Protein AF-A0A7S0VMQ3-F1 (afdb_monomer_lite)

pLDDT: mean 78.62, std 18.73, range [35.59, 96.81]

InterPro domains:
  IPR059169 Gamma-tubulin complex component 5, N-terminal extension [cd22572] (11-111)

Sequence (161 aa):
SAFLIKEREKQSELIKKLIQYELPLDPQDVDNRHLAEEFVVHNLRNHPFRDPNPRDVCDLYEDLACRLDARGQMTKASYLRRYVSMVPSLLPPSDYVEYDSRVLMLLLELSGRPMDTPDPQPLPVRNEDTPNASMKMHCDDDDLSTSSSSAADTTMAAAPG

Structure (mmCIF, N/CA/C/O backbone):
data_AF-A0A7S0VMQ3-F1
#
_entry.id   AF-A0A7S0VMQ3-F1
#
loop_
_atom_site.group_PDB
_atom_site.id
_atom_site.type_symbol
_atom_site.label_atom_id
_atom_site.label_alt_id
_atom_site.label_comp_id
_atom_site.label_asym_id
_atom_site.label_entity_id
_atom_site.label_seq_id
_atom_site.pdbx_PDB_ins_code
_atom_site.Cartn_x
_atom_site.Cartn_y
_atom_site.Cartn_z
_atom_site.occupancy
_atom_site.B_iso_or_equiv
_atom_site.auth_seq_id
_atom_site.auth_comp_id
_atom_site.auth_asym_id
_atom_site.auth_atom_id
_atom_site.pdbx_PDB_model_num
ATOM 1 N N . SER A 1 1 ? 2.741 1.353 -29.534 1.00 74.62 1 SER A N 1
ATOM 2 C CA . SER A 1 1 ? 2.445 2.802 -29.564 1.00 74.62 1 SER A CA 1
ATOM 3 C C . SER A 1 1 ? 3.521 3.540 -28.775 1.00 74.62 1 SER A C 1
ATOM 5 O O . SER A 1 1 ? 4.130 2.931 -27.903 1.00 74.62 1 SER A O 1
ATOM 7 N N . ALA A 1 2 ? 3.776 4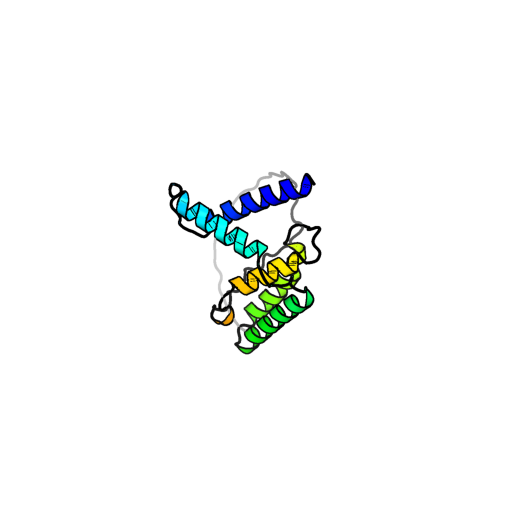.823 -29.056 1.00 84.19 2 ALA A N 1
ATOM 8 C CA . ALA A 1 2 ? 4.757 5.620 -28.301 1.00 84.19 2 ALA A CA 1
ATOM 9 C C . ALA A 1 2 ? 4.407 5.752 -26.802 1.00 84.19 2 ALA A C 1
ATOM 11 O O . ALA A 1 2 ? 5.298 5.862 -25.968 1.00 84.19 2 ALA A O 1
ATOM 12 N N . PHE A 1 3 ? 3.115 5.678 -26.461 1.00 81.19 3 PHE A N 1
ATOM 13 C CA . PHE A 1 3 ? 2.623 5.680 -25.082 1.00 81.19 3 PHE A CA 1
ATOM 14 C C . PHE A 1 3 ? 3.137 4.479 -24.272 1.00 81.19 3 PHE A C 1
ATOM 16 O O . PHE A 1 3 ? 3.743 4.671 -23.225 1.00 81.19 3 PHE A O 1
ATOM 23 N N . LEU A 1 4 ? 3.002 3.259 -24.807 1.00 83.75 4 LEU A N 1
ATOM 24 C CA . LEU A 1 4 ? 3.457 2.030 -24.136 1.00 83.75 4 LEU A CA 1
ATOM 25 C C . LEU A 1 4 ? 4.978 1.996 -23.910 1.00 83.75 4 LEU A C 1
ATOM 27 O O . LEU A 1 4 ? 5.454 1.361 -22.974 1.00 83.75 4 LEU A O 1
ATOM 31 N N . ILE A 1 5 ? 5.750 2.661 -24.777 1.00 85.88 5 ILE A N 1
ATOM 32 C CA . ILE A 1 5 ? 7.206 2.775 -24.620 1.00 85.88 5 ILE A CA 1
ATOM 33 C C . ILE A 1 5 ? 7.525 3.689 -23.432 1.00 85.88 5 ILE A C 1
ATOM 35 O O . ILE A 1 5 ? 8.237 3.267 -22.526 1.00 85.88 5 ILE A O 1
ATOM 39 N N . LYS A 1 6 ? 6.924 4.885 -23.383 1.00 88.44 6 LYS A N 1
ATOM 40 C CA . LYS A 1 6 ? 7.106 5.833 -22.272 1.00 88.44 6 LYS A CA 1
ATOM 41 C C . LYS A 1 6 ? 6.633 5.278 -20.930 1.00 88.44 6 LYS A C 1
ATOM 43 O O . LYS A 1 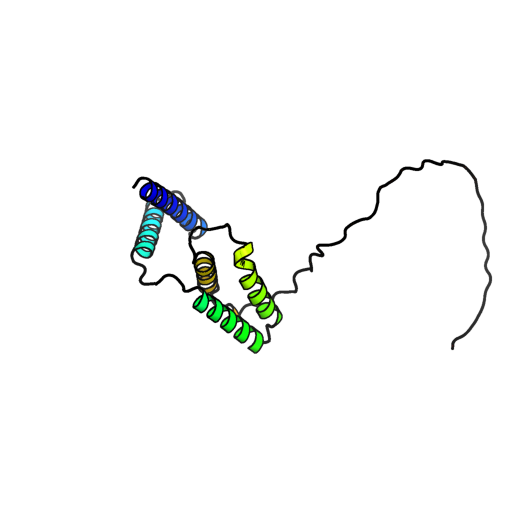6 ? 7.262 5.513 -19.904 1.00 88.44 6 LYS A O 1
ATOM 48 N N . GLU A 1 7 ? 5.524 4.547 -20.928 1.00 86.12 7 GLU A N 1
ATOM 49 C CA . GLU A 1 7 ? 5.010 3.885 -19.730 1.00 86.12 7 GLU A CA 1
ATOM 50 C C . GLU A 1 7 ? 6.002 2.844 -19.200 1.00 86.12 7 GLU A C 1
ATOM 52 O O . GLU A 1 7 ? 6.318 2.840 -18.011 1.00 86.12 7 GLU A O 1
ATOM 57 N N . ARG A 1 8 ? 6.571 2.022 -20.091 1.00 86.00 8 ARG A N 1
ATOM 58 C CA . ARG A 1 8 ? 7.595 1.034 -19.731 1.00 86.00 8 ARG A CA 1
ATOM 59 C C . ARG A 1 8 ? 8.880 1.687 -19.217 1.00 86.00 8 ARG A C 1
ATOM 61 O O . ARG A 1 8 ? 9.462 1.190 -18.255 1.00 86.00 8 ARG A O 1
ATOM 68 N N . GLU A 1 9 ? 9.324 2.776 -19.838 1.00 89.38 9 GLU A N 1
ATOM 69 C CA . GLU A 1 9 ? 10.489 3.549 -19.382 1.00 89.38 9 GLU A CA 1
ATOM 70 C C . GLU A 1 9 ? 10.262 4.082 -17.965 1.00 89.38 9 GLU A C 1
ATOM 72 O O . GLU A 1 9 ? 11.064 3.821 -17.068 1.00 89.38 9 GLU A O 1
ATOM 77 N N . LYS A 1 10 ? 9.111 4.722 -17.727 1.00 90.44 10 LYS A N 1
ATOM 78 C CA . LYS A 1 10 ? 8.735 5.227 -16.402 1.00 90.44 10 LYS A CA 1
ATOM 79 C C . LYS A 1 10 ? 8.628 4.104 -15.367 1.00 90.44 10 LYS A C 1
ATOM 81 O O . LYS A 1 10 ? 9.092 4.264 -14.241 1.00 90.44 10 LYS A O 1
ATOM 86 N N . GLN A 1 11 ? 8.051 2.959 -15.734 1.00 89.19 11 GLN A N 1
ATOM 87 C CA . GLN A 1 11 ? 7.976 1.790 -14.857 1.00 89.19 11 GLN A CA 1
ATOM 88 C C . GLN A 1 11 ? 9.377 1.288 -14.476 1.00 89.19 11 GLN A C 1
ATOM 90 O O . GLN A 1 11 ? 9.629 1.016 -13.305 1.00 89.19 11 GLN A O 1
ATOM 95 N N . SER A 1 12 ? 10.304 1.215 -15.436 1.00 89.50 12 SER A N 1
ATOM 96 C CA . SER A 1 12 ? 11.692 0.818 -15.176 1.00 89.50 12 SER A CA 1
ATOM 97 C C . SER A 1 12 ? 12.396 1.784 -14.219 1.00 89.50 12 SER A C 1
ATOM 99 O O . SER A 1 12 ? 13.059 1.340 -13.283 1.00 89.50 12 SER A O 1
ATOM 101 N N . GLU A 1 13 ? 12.211 3.095 -14.387 1.00 92.44 13 GLU A N 1
ATOM 102 C CA . GLU A 1 13 ? 12.766 4.095 -13.468 1.00 92.44 13 GLU A CA 1
ATOM 103 C C . GLU A 1 13 ? 12.219 3.959 -12.041 1.00 92.44 13 GLU A C 1
ATOM 105 O O . GLU A 1 13 ? 12.970 4.092 -11.074 1.00 92.44 13 GLU A O 1
ATOM 110 N N . LEU A 1 14 ? 10.919 3.687 -11.895 1.00 92.56 14 LEU A N 1
ATOM 111 C CA . LEU A 1 14 ? 10.294 3.488 -10.587 1.00 92.56 14 LEU A CA 1
ATOM 112 C C . LEU A 1 14 ? 10.804 2.219 -9.898 1.00 92.56 14 LEU A C 1
ATOM 114 O O . LEU A 1 14 ? 11.092 2.263 -8.706 1.00 92.56 14 LEU A O 1
ATOM 118 N N . ILE A 1 15 ? 10.985 1.123 -10.641 1.00 92.38 15 ILE A N 1
ATOM 119 C CA . ILE A 1 15 ? 11.559 -0.125 -10.113 1.00 92.38 15 ILE A CA 1
ATOM 120 C C . ILE A 1 15 ? 12.981 0.111 -9.595 1.00 92.38 15 ILE A C 1
ATOM 122 O O . ILE A 1 15 ? 13.305 -0.307 -8.487 1.00 92.38 15 ILE A O 1
ATOM 126 N N . LYS A 1 16 ? 13.810 0.839 -10.350 1.00 90.50 16 LYS A N 1
ATOM 127 C CA . LYS A 1 16 ? 15.177 1.186 -9.931 1.00 90.50 16 LYS A CA 1
ATOM 128 C C . LYS A 1 16 ? 15.197 1.977 -8.629 1.00 90.50 16 LYS A C 1
ATOM 130 O O . LYS A 1 16 ? 15.970 1.662 -7.728 1.00 90.50 16 LYS A O 1
ATOM 135 N N . LYS A 1 17 ? 14.318 2.977 -8.514 1.00 91.31 17 LYS A N 1
ATOM 136 C CA . LYS A 1 17 ? 14.169 3.773 -7.287 1.00 91.31 17 LYS A CA 1
ATOM 137 C C . LYS A 1 17 ? 13.702 2.920 -6.110 1.00 91.31 17 LYS A C 1
ATOM 139 O O . LYS A 1 17 ? 14.232 3.079 -5.018 1.00 91.31 17 LYS A O 1
ATOM 144 N N . LEU A 1 18 ? 12.749 2.015 -6.337 1.00 91.62 18 LEU A N 1
ATOM 145 C CA . LEU A 1 18 ? 12.244 1.109 -5.308 1.00 91.62 18 LEU A CA 1
ATOM 146 C C . LEU A 1 18 ? 13.353 0.188 -4.785 1.00 91.62 18 LEU A C 1
ATOM 148 O O . LEU A 1 18 ? 13.560 0.112 -3.581 1.00 91.62 18 LEU A O 1
ATOM 152 N N . ILE A 1 19 ? 14.110 -0.449 -5.683 1.00 90.94 19 ILE A N 1
ATOM 153 C CA . ILE A 1 19 ? 15.239 -1.321 -5.325 1.00 90.94 19 ILE A CA 1
ATOM 154 C C . ILE A 1 19 ? 16.290 -0.547 -4.532 1.00 90.94 19 ILE A C 1
ATOM 156 O O . ILE A 1 19 ? 16.753 -1.033 -3.509 1.00 90.94 19 ILE A O 1
ATOM 160 N N . GLN A 1 20 ? 16.639 0.663 -4.974 1.00 89.00 20 GLN A N 1
ATOM 161 C CA . GLN A 1 20 ? 17.619 1.498 -4.284 1.00 89.00 20 GLN A CA 1
ATOM 162 C C . GLN A 1 20 ? 17.169 1.908 -2.874 1.00 89.00 20 GLN A C 1
ATOM 164 O O . GLN A 1 20 ? 18.011 2.094 -1.999 1.00 89.00 20 GLN A O 1
ATOM 169 N N . TYR A 1 21 ? 15.865 2.101 -2.667 1.00 88.94 21 TYR A N 1
ATOM 170 C CA . TYR A 1 21 ? 15.325 2.519 -1.378 1.00 88.94 21 TYR A CA 1
ATOM 171 C C . TYR A 1 21 ? 15.183 1.348 -0.397 1.00 88.94 21 TYR A C 1
ATOM 173 O O . TYR A 1 21 ? 15.544 1.482 0.769 1.00 88.94 21 TYR A O 1
ATOM 181 N N . GLU A 1 22 ? 14.686 0.203 -0.869 1.00 89.19 22 GLU A N 1
ATOM 182 C CA . GLU A 1 22 ? 14.349 -0.947 -0.020 1.00 89.19 22 GLU A CA 1
ATOM 183 C C . GLU A 1 22 ? 15.527 -1.897 0.221 1.00 89.19 22 GLU A C 1
ATOM 185 O O . GLU A 1 22 ? 15.626 -2.517 1.281 1.00 89.19 22 GLU A O 1
ATOM 190 N N . LEU A 1 23 ? 16.428 -2.045 -0.754 1.00 87.38 23 LEU A N 1
ATOM 191 C CA . LEU A 1 23 ? 17.546 -2.977 -0.663 1.00 87.38 23 LEU A CA 1
ATOM 192 C C . LEU A 1 23 ? 18.849 -2.201 -0.427 1.00 87.38 23 LEU A C 1
ATOM 194 O O . LEU A 1 23 ? 19.222 -1.373 -1.259 1.00 87.38 23 LEU A O 1
ATOM 198 N N . PRO A 1 24 ? 19.600 -2.489 0.654 1.00 83.81 24 PRO A N 1
ATOM 199 C CA . PRO A 1 24 ? 20.893 -1.864 0.923 1.00 83.81 24 PRO A CA 1
ATOM 200 C C . PRO A 1 24 ? 21.989 -2.469 0.027 1.00 83.81 24 PRO A C 1
ATOM 202 O O . PRO A 1 24 ? 22.953 -3.062 0.509 1.00 83.81 24 PRO A O 1
ATOM 205 N N . LEU A 1 25 ? 21.819 -2.372 -1.292 1.00 84.75 25 LEU A N 1
ATOM 206 C CA . LEU A 1 25 ? 22.796 -2.827 -2.278 1.00 84.75 25 LEU A CA 1
ATOM 207 C C . LEU A 1 25 ? 23.892 -1.776 -2.449 1.00 84.75 25 LEU A C 1
ATOM 209 O O . LEU A 1 25 ? 23.614 -0.575 -2.490 1.00 84.75 25 LEU A O 1
ATOM 213 N N . ASP A 1 26 ? 25.136 -2.230 -2.602 1.00 84.50 26 ASP A N 1
ATOM 214 C CA . ASP A 1 26 ? 26.237 -1.345 -2.969 1.00 84.50 26 ASP A CA 1
ATOM 215 C C . ASP A 1 26 ? 25.937 -0.711 -4.345 1.00 84.50 26 ASP A C 1
ATOM 217 O O . ASP A 1 26 ? 25.683 -1.430 -5.318 1.00 84.50 26 ASP A O 1
ATOM 221 N N . PRO A 1 27 ? 25.976 0.628 -4.480 1.00 79.62 27 PRO A N 1
ATOM 222 C CA . PRO A 1 27 ? 25.834 1.303 -5.765 1.00 79.62 27 PRO A CA 1
ATOM 223 C C . PRO A 1 27 ? 26.859 0.893 -6.833 1.00 79.62 27 PRO A C 1
ATOM 225 O O . PRO A 1 27 ? 26.683 1.264 -7.996 1.00 79.62 27 PRO A O 1
ATOM 228 N N . GLN A 1 28 ? 27.928 0.182 -6.475 1.00 83.06 28 GLN A N 1
ATOM 229 C CA . GLN A 1 28 ? 28.907 -0.378 -7.410 1.00 83.06 28 GLN A CA 1
ATOM 230 C C . GLN A 1 28 ? 28.603 -1.825 -7.810 1.00 83.06 28 GLN A C 1
ATOM 232 O O . GLN A 1 28 ? 29.107 -2.293 -8.829 1.00 83.06 28 GLN A O 1
ATOM 237 N N . ASP A 1 29 ? 27.727 -2.514 -7.081 1.00 89.06 29 ASP A N 1
ATOM 238 C CA . ASP A 1 29 ? 27.313 -3.879 -7.389 1.00 89.06 29 ASP A CA 1
ATOM 239 C C . ASP A 1 29 ? 26.219 -3.862 -8.467 1.00 89.06 29 ASP A C 1
ATOM 241 O O . ASP A 1 29 ? 25.012 -3.774 -8.217 1.00 89.06 29 ASP A O 1
ATOM 245 N N .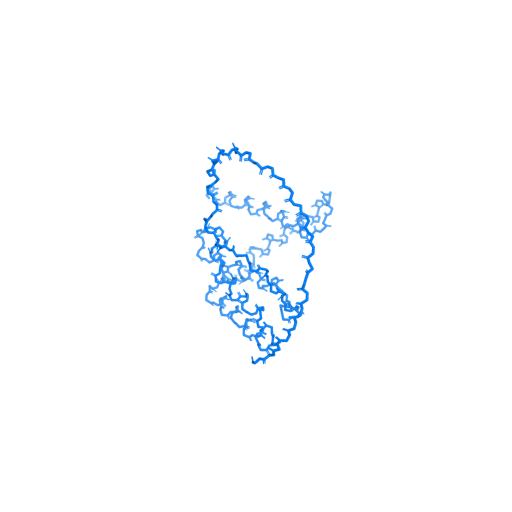 VAL A 1 30 ? 26.661 -3.796 -9.723 1.00 88.75 30 VAL A N 1
ATOM 246 C CA . VAL A 1 30 ? 25.781 -3.773 -10.900 1.00 88.75 30 VAL A CA 1
ATOM 247 C C . VAL A 1 30 ? 25.031 -5.098 -11.049 1.00 88.75 30 VAL A C 1
ATOM 249 O O . VAL A 1 30 ? 23.851 -5.077 -11.395 1.00 88.75 30 VAL A O 1
ATOM 252 N N . ASP A 1 31 ? 25.674 -6.220 -10.730 1.00 91.44 31 ASP A N 1
ATOM 253 C CA . ASP A 1 31 ? 25.129 -7.558 -10.961 1.00 91.44 31 ASP A CA 1
ATOM 254 C C . ASP A 1 31 ? 23.948 -7.852 -10.030 1.00 91.44 31 ASP A C 1
ATOM 256 O O . ASP A 1 31 ? 22.876 -8.248 -10.494 1.00 91.44 31 ASP A O 1
ATOM 260 N N . ASN A 1 32 ? 24.083 -7.573 -8.728 1.00 89.62 32 ASN A N 1
ATOM 261 C CA . ASN A 1 32 ? 22.991 -7.803 -7.778 1.00 89.62 32 ASN A CA 1
ATOM 262 C C . ASN A 1 32 ? 21.803 -6.860 -8.005 1.00 89.62 32 ASN A C 1
ATOM 264 O O . ASN A 1 32 ? 20.649 -7.263 -7.841 1.00 89.62 32 ASN A O 1
ATOM 268 N N . ARG A 1 33 ? 22.054 -5.616 -8.431 1.00 88.31 33 ARG A N 1
ATOM 269 C CA . ARG A 1 33 ? 20.973 -4.695 -8.818 1.00 88.31 33 ARG A CA 1
ATOM 270 C C . ARG A 1 33 ? 20.252 -5.169 -10.067 1.00 88.31 33 ARG A C 1
ATOM 272 O O . ARG A 1 33 ? 19.026 -5.142 -10.092 1.00 88.31 33 ARG A O 1
ATOM 279 N N . HIS A 1 34 ? 20.992 -5.634 -11.072 1.00 90.56 34 HIS A N 1
ATOM 280 C CA . HIS A 1 34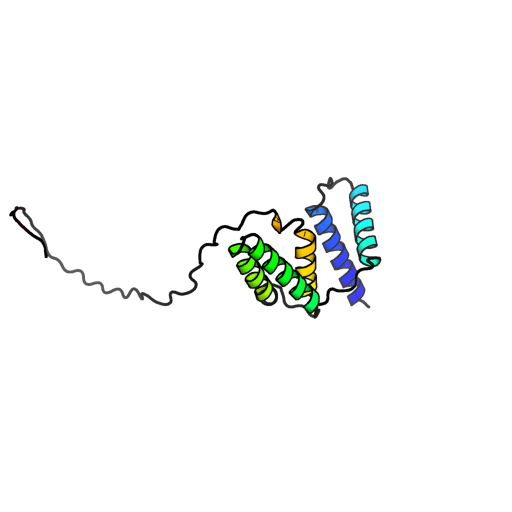 ? 20.392 -6.169 -12.285 1.00 90.56 34 HIS A CA 1
ATOM 281 C C . HIS A 1 34 ? 19.519 -7.390 -11.980 1.00 90.56 34 HIS A C 1
ATOM 283 O O . HIS A 1 34 ? 18.374 -7.444 -12.422 1.00 90.56 34 HIS A O 1
ATOM 289 N N . LEU A 1 35 ? 20.002 -8.305 -11.134 1.00 93.31 35 LEU A N 1
ATOM 290 C CA . LEU A 1 35 ? 19.230 -9.465 -10.691 1.00 93.31 35 LEU A CA 1
ATOM 291 C C . LEU A 1 35 ? 17.943 -9.061 -9.950 1.00 93.31 35 LEU A C 1
ATOM 293 O O . LEU A 1 35 ? 16.879 -9.632 -10.197 1.00 93.31 35 LEU A O 1
ATOM 297 N N . ALA A 1 36 ? 18.012 -8.059 -9.067 1.00 92.44 36 ALA A N 1
ATOM 298 C CA . ALA A 1 36 ? 16.838 -7.531 -8.375 1.00 92.44 36 ALA A CA 1
ATOM 299 C C . ALA A 1 36 ? 15.835 -6.888 -9.352 1.00 92.44 36 ALA A C 1
ATOM 301 O O . ALA A 1 36 ? 14.630 -7.117 -9.240 1.00 92.44 36 ALA A O 1
ATOM 302 N N . GLU A 1 37 ? 16.317 -6.126 -10.339 1.00 91.62 37 GLU A N 1
ATOM 303 C CA . GLU A 1 37 ? 15.479 -5.540 -11.392 1.00 91.62 37 GLU A CA 1
ATOM 304 C C . GLU A 1 37 ? 14.768 -6.626 -12.207 1.00 91.62 37 GLU A C 1
ATOM 306 O O . GLU A 1 37 ? 13.550 -6.558 -12.396 1.00 91.62 37 GLU A O 1
ATOM 311 N N . GLU A 1 38 ? 15.499 -7.651 -12.652 1.00 92.12 38 GLU A N 1
ATOM 312 C CA . GLU A 1 38 ? 14.933 -8.780 -13.390 1.00 92.12 38 GLU A CA 1
ATOM 313 C C . GLU A 1 38 ? 13.880 -9.521 -12.569 1.00 92.12 38 GLU A C 1
ATOM 315 O O . GLU A 1 38 ? 12.798 -9.818 -13.082 1.00 92.12 38 GLU A O 1
ATOM 320 N N . PHE A 1 39 ? 14.153 -9.760 -11.284 1.00 93.00 39 PHE A N 1
ATOM 321 C CA . PHE A 1 39 ? 13.205 -10.388 -10.373 1.00 93.00 39 PHE A CA 1
ATOM 322 C C . PHE A 1 39 ? 11.908 -9.578 -10.256 1.00 93.00 39 PHE A C 1
ATOM 324 O O . PHE A 1 39 ? 10.817 -10.138 -10.395 1.00 93.00 39 PHE A O 1
ATOM 331 N N . VAL A 1 40 ? 11.990 -8.260 -10.044 1.00 92.12 40 VAL A N 1
ATOM 332 C CA . VAL A 1 40 ? 10.799 -7.402 -9.926 1.00 92.12 40 VAL A CA 1
ATOM 333 C C . VAL A 1 40 ? 10.013 -7.381 -11.237 1.00 92.12 40 VAL A C 1
ATOM 335 O O . VAL A 1 40 ? 8.798 -7.578 -11.229 1.00 92.12 40 VAL A O 1
ATOM 338 N N . VAL A 1 41 ? 10.685 -7.208 -12.378 1.00 90.69 41 VAL A N 1
ATOM 339 C CA . VAL A 1 41 ? 10.029 -7.199 -13.696 1.00 90.69 41 VAL A CA 1
ATOM 340 C C . VAL A 1 41 ? 9.361 -8.540 -13.995 1.00 90.69 41 VAL A C 1
ATOM 342 O O . VAL A 1 41 ? 8.246 -8.564 -14.521 1.00 90.69 41 VAL A O 1
ATOM 345 N N . HIS A 1 42 ? 10.016 -9.652 -13.662 1.00 91.25 42 HIS A N 1
ATOM 346 C CA . HIS A 1 42 ? 9.455 -10.985 -13.835 1.00 91.25 42 HIS A CA 1
ATOM 347 C C . HIS A 1 42 ? 8.182 -11.165 -12.998 1.00 91.25 42 HIS A C 1
ATOM 349 O O . HIS A 1 42 ? 7.155 -11.582 -13.534 1.00 91.25 42 HIS A O 1
ATOM 355 N N . ASN A 1 43 ? 8.217 -10.788 -11.717 1.00 90.56 43 ASN A N 1
ATOM 356 C CA . ASN A 1 43 ? 7.056 -10.894 -10.832 1.00 90.56 43 ASN A CA 1
ATOM 357 C C . ASN A 1 43 ? 5.901 -9.989 -11.271 1.00 90.56 43 ASN A C 1
ATOM 359 O O . ASN A 1 43 ? 4.759 -10.434 -11.289 1.00 90.56 43 ASN A O 1
ATOM 363 N N . LEU A 1 44 ? 6.179 -8.754 -11.699 1.00 87.38 44 LEU A N 1
ATOM 364 C CA . LEU A 1 44 ? 5.143 -7.839 -12.189 1.00 87.38 44 LEU A CA 1
ATOM 365 C C . LEU A 1 44 ? 4.474 -8.324 -13.481 1.00 87.38 44 LEU A C 1
ATOM 367 O O . LEU A 1 44 ? 3.322 -7.990 -13.729 1.00 87.38 44 LEU A O 1
ATOM 371 N N . ARG A 1 45 ? 5.169 -9.093 -14.324 1.00 85.75 45 ARG A N 1
ATOM 372 C CA . ARG A 1 45 ? 4.586 -9.633 -15.566 1.00 85.75 45 ARG A CA 1
ATOM 373 C C . ARG A 1 45 ? 3.810 -10.923 -15.356 1.00 85.75 45 ARG A C 1
ATOM 375 O O . ARG A 1 45 ? 2.862 -11.180 -16.089 1.00 85.75 45 ARG A O 1
ATOM 382 N N . ASN A 1 46 ? 4.240 -11.726 -14.390 1.00 85.94 46 ASN A N 1
ATOM 383 C CA . ASN A 1 46 ? 3.730 -13.075 -14.177 1.00 85.94 46 ASN A CA 1
ATOM 384 C C . ASN A 1 46 ? 2.876 -13.189 -12.909 1.00 85.94 46 ASN A C 1
ATOM 386 O O . ASN A 1 46 ? 2.629 -14.306 -12.451 1.00 85.94 46 ASN A O 1
ATOM 390 N N . HIS A 1 47 ? 2.431 -12.071 -12.319 1.00 79.44 47 HIS A N 1
ATOM 391 C CA . HIS A 1 47 ? 1.618 -12.146 -11.111 1.00 79.44 47 HIS A CA 1
ATOM 392 C C . HIS A 1 47 ? 0.262 -12.808 -11.419 1.00 79.44 47 HIS A C 1
ATOM 394 O O . HIS A 1 47 ? -0.435 -12.396 -12.347 1.00 79.44 47 HIS A O 1
ATOM 400 N N . PRO A 1 48 ? -0.156 -13.823 -10.641 1.00 82.50 48 PRO A N 1
ATOM 401 C CA . PRO A 1 48 ? -1.439 -14.495 -10.851 1.00 82.50 48 PRO A CA 1
ATOM 402 C C . PRO A 1 48 ? -2.622 -13.696 -10.284 1.00 82.50 48 PRO A C 1
ATOM 404 O O . PRO A 1 48 ? -3.778 -14.078 -10.470 1.00 82.50 48 PRO A O 1
ATOM 407 N N . PHE A 1 49 ? -2.345 -12.619 -9.543 1.00 80.88 49 PHE A N 1
ATOM 408 C CA . PHE A 1 49 ? -3.359 -11.860 -8.820 1.00 80.88 49 PHE A CA 1
ATOM 409 C C . PHE A 1 49 ? -4.208 -11.018 -9.767 1.00 80.88 49 PHE A C 1
ATOM 411 O O . PHE A 1 49 ? -3.698 -10.413 -10.709 1.00 80.88 49 PHE A O 1
ATOM 418 N N . ARG A 1 50 ? -5.512 -10.981 -9.499 1.00 82.88 50 ARG A N 1
ATOM 419 C CA . ARG A 1 50 ? -6.435 -10.065 -10.168 1.00 82.88 50 ARG A CA 1
ATOM 420 C C . ARG A 1 50 ? -6.320 -8.683 -9.547 1.00 82.88 50 ARG A C 1
ATOM 422 O O . ARG A 1 50 ? -5.915 -8.552 -8.393 1.00 82.88 50 ARG A O 1
ATOM 429 N N . ASP A 1 51 ? -6.734 -7.680 -10.306 1.00 85.06 51 ASP A N 1
ATOM 430 C CA . ASP A 1 51 ? -6.883 -6.339 -9.763 1.00 85.06 51 ASP A CA 1
ATOM 431 C C . ASP A 1 51 ? -7.881 -6.350 -8.589 1.00 85.06 51 ASP A C 1
ATOM 433 O O . ASP A 1 51 ? -8.903 -7.048 -8.655 1.00 85.06 51 ASP A O 1
ATOM 437 N N . PRO A 1 52 ? -7.582 -5.625 -7.498 1.00 89.75 52 PRO A N 1
ATOM 438 C CA . PRO A 1 52 ? -8.406 -5.644 -6.304 1.00 89.75 52 PRO A CA 1
ATOM 439 C C . PRO A 1 52 ? -9.751 -4.973 -6.573 1.00 89.75 52 PRO A C 1
ATOM 441 O O . PRO A 1 52 ? -9.818 -3.850 -7.072 1.00 89.75 52 PRO A O 1
ATOM 444 N N . ASN A 1 53 ? -10.831 -5.659 -6.203 1.00 90.81 53 ASN A N 1
ATOM 445 C CA . ASN A 1 53 ? -12.169 -5.092 -6.241 1.00 90.81 53 ASN A CA 1
ATOM 446 C C . ASN A 1 53 ? -12.309 -4.050 -5.114 1.00 90.81 53 ASN A C 1
ATOM 448 O O . ASN A 1 53 ? -12.063 -4.393 -3.954 1.00 90.81 53 ASN A O 1
ATOM 452 N N . PRO A 1 54 ? -12.741 -2.811 -5.413 1.00 91.00 54 PRO A N 1
ATOM 453 C CA . PRO A 1 54 ? -12.910 -1.772 -4.401 1.00 91.00 54 PRO A CA 1
ATOM 454 C C . PRO A 1 54 ? -13.781 -2.184 -3.216 1.00 91.00 54 PRO A C 1
ATOM 456 O O . PRO A 1 54 ? -13.464 -1.858 -2.075 1.00 91.00 54 PRO A O 1
ATOM 459 N N . ARG A 1 55 ? -14.856 -2.934 -3.475 1.00 92.06 55 ARG A N 1
ATOM 460 C CA . ARG A 1 55 ? -15.774 -3.384 -2.429 1.00 92.06 55 ARG A CA 1
ATOM 461 C C . ARG A 1 55 ? -15.106 -4.381 -1.489 1.00 92.06 55 ARG A C 1
ATOM 463 O O . ARG A 1 55 ? -15.188 -4.206 -0.280 1.00 92.06 55 ARG A O 1
ATOM 470 N N . ASP A 1 56 ? -14.397 -5.356 -2.047 1.00 93.88 56 ASP A N 1
ATOM 471 C CA . ASP A 1 56 ? -13.700 -6.378 -1.264 1.00 93.88 56 ASP A CA 1
ATOM 472 C C . ASP A 1 56 ? -12.611 -5.735 -0.387 1.00 93.88 56 ASP A C 1
ATOM 474 O O . ASP A 1 56 ? -12.440 -6.108 0.770 1.00 93.88 56 ASP A O 1
ATOM 478 N N . VAL A 1 57 ? -11.910 -4.716 -0.904 1.00 93.75 57 VAL A N 1
ATOM 479 C CA . VAL A 1 57 ? -10.933 -3.938 -0.123 1.00 93.75 57 VAL A CA 1
ATOM 480 C C . VAL A 1 57 ? -11.610 -3.201 1.032 1.00 93.75 57 VAL A C 1
ATOM 482 O O . VAL A 1 57 ? -11.118 -3.264 2.157 1.00 93.75 57 VAL A O 1
ATOM 485 N N . CYS A 1 58 ? -12.740 -2.530 0.796 1.00 93.25 58 CYS A N 1
ATOM 486 C CA . CYS A 1 58 ? -13.494 -1.880 1.870 1.00 93.25 58 CYS A CA 1
ATOM 487 C C . CYS A 1 58 ? -13.930 -2.881 2.950 1.00 93.25 58 CYS A C 1
ATOM 489 O O . CYS A 1 58 ? -13.751 -2.606 4.137 1.00 93.25 58 CYS A O 1
ATOM 491 N N . ASP A 1 59 ? -14.436 -4.048 2.547 1.00 95.81 59 ASP A N 1
ATOM 492 C CA . ASP A 1 59 ? -14.882 -5.096 3.468 1.00 95.81 59 ASP A CA 1
ATOM 493 C C . ASP A 1 59 ? -13.712 -5.636 4.318 1.00 95.81 59 ASP A C 1
ATOM 495 O O . ASP A 1 59 ? -13.866 -5.839 5.523 1.00 95.81 59 ASP A O 1
ATOM 499 N N . LEU A 1 60 ? -12.514 -5.794 3.737 1.00 95.62 60 LEU A N 1
ATOM 500 C CA . LEU A 1 60 ? -11.302 -6.197 4.470 1.00 95.62 60 LEU A CA 1
ATOM 501 C C . LEU A 1 60 ? -10.882 -5.173 5.533 1.00 95.62 60 LEU A C 1
ATOM 503 O O . LEU A 1 60 ? -10.482 -5.546 6.640 1.00 95.62 60 LEU A O 1
ATOM 507 N N . TYR A 1 61 ? -10.961 -3.882 5.210 1.00 96.25 61 TYR A N 1
ATOM 508 C CA . TYR A 1 61 ? -10.638 -2.818 6.158 1.00 96.25 61 TYR A CA 1
ATOM 509 C C . TYR A 1 61 ? -11.676 -2.706 7.280 1.00 96.25 61 TYR A C 1
ATOM 511 O O . TYR A 1 61 ? -11.295 -2.466 8.428 1.00 96.25 61 TYR A O 1
ATOM 519 N N . GLU A 1 62 ? -12.959 -2.923 6.983 1.00 96.81 62 GLU A N 1
ATOM 520 C CA . GLU A 1 62 ? -14.001 -2.944 8.013 1.00 96.81 62 GLU A CA 1
ATOM 521 C C . GLU A 1 62 ? -13.873 -4.174 8.922 1.00 96.81 62 GLU A C 1
ATOM 523 O O . GLU A 1 62 ? -13.981 -4.038 10.142 1.00 96.81 62 GLU A O 1
ATOM 528 N N . ASP A 1 63 ? -13.549 -5.352 8.374 1.00 96.75 63 ASP A N 1
ATOM 529 C CA . ASP A 1 63 ? -13.221 -6.537 9.179 1.00 96.75 63 ASP A CA 1
ATOM 530 C C . ASP A 1 63 ? -12.035 -6.264 10.117 1.00 96.75 63 ASP A C 1
ATOM 532 O O . ASP A 1 63 ? -12.089 -6.567 11.314 1.00 96.75 63 ASP A O 1
ATOM 536 N N . LEU A 1 64 ? -10.970 -5.637 9.606 1.00 95.88 64 LEU A N 1
ATOM 537 C CA . LEU A 1 64 ? -9.821 -5.258 10.424 1.00 95.88 64 LEU A CA 1
ATOM 538 C C . LEU A 1 64 ? -10.219 -4.277 11.538 1.00 95.88 64 LEU A C 1
ATOM 540 O O . LEU A 1 64 ? -9.804 -4.462 12.684 1.00 95.88 64 LEU A O 1
ATOM 544 N N . ALA A 1 65 ? -11.045 -3.273 11.237 1.00 95.81 65 ALA A N 1
ATOM 545 C CA . ALA A 1 65 ? -11.550 -2.331 12.232 1.00 95.81 65 ALA A CA 1
ATOM 546 C C . ALA A 1 65 ? -12.387 -3.036 13.314 1.00 95.81 65 ALA A C 1
ATOM 548 O O . ALA A 1 65 ? -12.157 -2.822 14.504 1.00 95.81 65 ALA A O 1
ATOM 549 N N . CYS A 1 66 ? -13.279 -3.950 12.923 1.00 96.75 66 CYS A N 1
ATOM 550 C CA . CYS A 1 66 ? -14.072 -4.758 13.852 1.00 96.75 66 CYS A CA 1
ATOM 551 C C . CYS A 1 66 ? -13.190 -5.621 14.765 1.00 96.75 66 CYS A C 1
ATOM 553 O O . CYS A 1 66 ? -13.434 -5.717 15.970 1.00 96.75 66 CYS A O 1
ATOM 555 N N . ARG A 1 67 ? -12.127 -6.230 14.222 1.00 95.56 67 ARG A N 1
ATOM 556 C CA . ARG A 1 67 ? -11.170 -7.006 15.024 1.00 95.56 67 ARG A CA 1
ATOM 557 C C . ARG A 1 67 ? -10.397 -6.133 16.010 1.00 95.56 67 ARG A C 1
ATOM 559 O O . ARG A 1 67 ? -10.151 -6.580 17.130 1.00 95.56 67 ARG A O 1
ATOM 566 N N . LEU A 1 68 ? -10.012 -4.917 15.618 1.00 94.62 68 LEU A N 1
ATOM 567 C CA . LEU A 1 68 ? -9.359 -3.942 16.500 1.00 94.62 68 LEU A CA 1
ATOM 568 C C . LEU A 1 68 ? -10.280 -3.532 17.654 1.00 94.62 68 LEU A C 1
ATOM 570 O O . LEU A 1 68 ? -9.858 -3.596 18.812 1.00 94.62 68 LEU A O 1
ATOM 574 N N . ASP A 1 69 ? -11.543 -3.224 17.355 1.00 93.88 69 ASP A N 1
ATOM 575 C CA . ASP A 1 69 ? -12.572 -2.927 18.358 1.00 93.88 69 ASP A CA 1
ATOM 576 C C . ASP A 1 69 ? -12.744 -4.094 19.344 1.00 93.88 69 ASP A C 1
ATOM 578 O O . ASP A 1 69 ? -12.702 -3.898 20.559 1.00 93.88 69 ASP A O 1
ATOM 582 N N . ALA A 1 70 ? -12.835 -5.330 18.839 1.00 93.25 70 ALA A N 1
ATOM 583 C CA . ALA A 1 70 ? -12.978 -6.532 19.664 1.00 93.25 70 ALA A CA 1
ATOM 584 C C . ALA A 1 70 ? -11.779 -6.793 20.598 1.00 93.25 70 ALA A C 1
ATOM 586 O O . ALA A 1 70 ? -11.923 -7.478 21.611 1.00 93.25 70 ALA A O 1
ATOM 587 N N . ARG A 1 71 ? -10.595 -6.249 20.283 1.00 92.25 71 ARG A N 1
ATOM 588 C CA . ARG A 1 71 ? -9.399 -6.305 21.144 1.00 92.25 71 ARG A CA 1
ATOM 589 C C . ARG A 1 71 ? -9.222 -5.067 22.031 1.00 92.25 71 ARG A C 1
ATOM 591 O O . ARG A 1 71 ? -8.180 -4.934 22.669 1.00 92.25 71 ARG A O 1
ATOM 598 N N . GLY A 1 72 ? -10.205 -4.169 22.072 1.00 90.56 72 GLY A N 1
ATOM 599 C CA . GLY A 1 72 ? -10.159 -2.945 22.872 1.00 90.56 72 GLY A CA 1
ATOM 600 C C . GLY A 1 72 ? -9.302 -1.824 22.274 1.00 90.56 72 GLY A C 1
ATOM 601 O O . GLY A 1 72 ? -9.035 -0.846 22.963 1.00 90.56 72 GLY A O 1
ATOM 602 N N . GLN A 1 73 ? -8.885 -1.927 21.006 1.00 92.56 73 GLN A N 1
ATOM 603 C CA . GLN A 1 73 ? -8.128 -0.889 20.287 1.00 92.56 73 GLN A CA 1
ATOM 604 C C . GLN A 1 73 ? -9.083 0.047 19.524 1.00 92.56 73 GLN A C 1
ATOM 606 O O . GLN A 1 73 ? -8.998 0.196 18.302 1.00 92.56 73 GLN A O 1
ATOM 611 N N . MET A 1 74 ? -10.038 0.648 20.243 1.00 92.31 74 MET A N 1
ATOM 612 C CA . MET A 1 74 ? -11.136 1.413 19.631 1.00 92.31 74 MET A CA 1
ATOM 613 C C . MET A 1 74 ? -10.654 2.695 18.938 1.00 92.31 74 MET A C 1
ATOM 615 O O . MET A 1 74 ? -11.184 3.085 17.895 1.00 92.31 74 MET A O 1
ATOM 619 N N . THR A 1 75 ? -9.618 3.346 19.479 1.00 91.94 75 THR A N 1
ATOM 620 C CA . THR A 1 75 ? -9.029 4.554 18.881 1.00 91.94 75 THR A CA 1
ATOM 621 C C . THR A 1 75 ? -8.464 4.233 17.500 1.00 91.94 75 THR A C 1
ATOM 623 O O . THR A 1 75 ? -8.782 4.901 16.515 1.00 91.94 75 THR A O 1
ATOM 626 N N . LYS A 1 76 ? -7.680 3.157 17.405 1.00 92.44 76 LYS A N 1
ATOM 627 C CA . LYS A 1 76 ? -7.127 2.657 16.147 1.00 92.44 76 LYS A CA 1
ATOM 628 C C . LYS A 1 76 ? -8.188 2.261 15.135 1.00 92.44 76 LYS A C 1
ATOM 630 O O . LYS A 1 76 ? -8.044 2.606 13.968 1.00 92.44 76 LYS A O 1
ATOM 635 N N . ALA A 1 77 ? -9.239 1.564 15.563 1.00 93.75 77 ALA A N 1
ATOM 636 C CA . ALA A 1 77 ? -10.341 1.189 14.683 1.00 93.75 77 ALA A CA 1
ATOM 637 C C . ALA A 1 77 ? -11.049 2.430 14.114 1.00 93.75 77 ALA A C 1
ATOM 639 O O . ALA A 1 77 ? -11.303 2.511 12.913 1.00 93.75 77 ALA A O 1
ATOM 640 N N . SER A 1 78 ? -11.299 3.437 14.956 1.00 93.44 78 SER A N 1
ATOM 641 C CA . SER A 1 78 ? -11.869 4.723 14.539 1.00 93.44 78 SER A CA 1
ATOM 642 C C . SER A 1 78 ? -10.970 5.453 13.536 1.00 93.44 78 SER A C 1
ATOM 644 O O . SER A 1 78 ? -11.434 5.883 12.476 1.00 93.44 78 SER A O 1
ATOM 646 N N . TYR A 1 79 ? -9.664 5.534 13.812 1.00 92.50 79 TYR A N 1
ATOM 647 C CA . TYR A 1 79 ? -8.712 6.134 12.881 1.00 92.50 79 TYR A CA 1
ATOM 648 C C . TYR A 1 79 ? -8.610 5.370 11.570 1.00 92.50 79 TYR A C 1
ATOM 650 O O . TYR A 1 79 ? -8.581 6.001 10.519 1.00 92.50 79 TYR A O 1
ATOM 658 N N . LEU A 1 80 ? -8.606 4.039 11.608 1.00 93.94 80 LEU A N 1
ATOM 659 C CA . LEU A 1 80 ? -8.578 3.215 10.407 1.00 93.94 80 LEU A CA 1
ATOM 660 C C . LEU A 1 80 ? -9.767 3.544 9.499 1.00 93.94 80 LEU A C 1
ATOM 662 O O . LEU A 1 80 ? -9.564 3.895 8.339 1.00 93.94 80 LEU A O 1
ATOM 666 N N . ARG A 1 81 ? -10.991 3.535 10.044 1.00 94.62 81 ARG A N 1
ATOM 667 C CA . ARG A 1 81 ? -12.209 3.889 9.295 1.00 94.62 81 ARG A CA 1
ATOM 668 C C . ARG A 1 81 ? -12.141 5.308 8.728 1.00 94.62 81 ARG A C 1
ATOM 670 O O . ARG A 1 81 ? -12.475 5.526 7.565 1.00 94.62 81 ARG A O 1
ATOM 677 N N . ARG A 1 82 ? -11.669 6.270 9.529 1.00 92.69 82 ARG A N 1
ATOM 678 C CA . ARG A 1 82 ? -11.511 7.667 9.100 1.00 92.69 82 ARG A CA 1
ATOM 679 C C . ARG A 1 82 ? -10.491 7.813 7.972 1.00 92.69 82 ARG A C 1
ATOM 681 O O . ARG A 1 82 ? -10.746 8.537 7.020 1.00 92.69 82 ARG A O 1
ATOM 688 N N . TYR A 1 83 ? -9.334 7.166 8.062 1.00 91.06 83 TYR A N 1
ATOM 689 C CA . TYR A 1 83 ? -8.309 7.304 7.032 1.00 91.06 83 TYR A CA 1
ATOM 690 C C . TYR A 1 83 ? -8.719 6.627 5.732 1.00 91.06 83 TYR A C 1
ATOM 692 O O . TYR A 1 83 ? -8.525 7.218 4.676 1.00 91.06 83 TYR A O 1
ATOM 700 N N . VAL A 1 84 ? -9.356 5.455 5.803 1.00 92.38 84 VAL A N 1
ATOM 701 C CA . VAL A 1 84 ? -9.885 4.765 4.618 1.00 92.38 84 VAL A CA 1
ATOM 702 C C . VAL A 1 84 ? -10.901 5.639 3.880 1.00 92.38 84 VAL A C 1
ATOM 704 O O . VAL A 1 84 ? -10.823 5.745 2.660 1.00 92.38 84 VAL A O 1
ATOM 707 N N . SER A 1 85 ? -11.795 6.339 4.590 1.00 90.62 85 SER A N 1
ATOM 708 C CA . SER A 1 85 ? -12.750 7.252 3.943 1.00 90.62 85 SER A CA 1
ATOM 709 C C . SER A 1 85 ? -12.105 8.516 3.363 1.00 90.62 85 SER A C 1
ATOM 711 O O . SER A 1 85 ? -12.657 9.117 2.444 1.00 90.62 85 SER A O 1
ATOM 713 N N . MET A 1 86 ? -10.927 8.910 3.858 1.00 91.19 86 MET A N 1
ATOM 714 C CA . MET A 1 86 ? -10.173 10.064 3.359 1.00 91.19 86 MET A CA 1
ATOM 715 C C . MET A 1 86 ? -9.262 9.738 2.169 1.00 91.19 86 MET A C 1
ATOM 717 O O . MET A 1 86 ? -8.862 10.667 1.468 1.00 91.19 86 MET A O 1
ATOM 721 N N . VAL A 1 87 ? -8.935 8.469 1.906 1.00 89.19 87 VAL A N 1
ATOM 722 C CA . VAL A 1 87 ? -7.992 8.075 0.838 1.00 89.19 87 VAL A CA 1
ATOM 723 C C . VAL A 1 87 ? -8.291 8.716 -0.526 1.00 89.19 87 VAL A C 1
ATOM 725 O O . VAL A 1 87 ? -7.355 9.297 -1.081 1.00 89.19 87 VAL A O 1
ATOM 728 N N . PRO A 1 88 ? -9.543 8.745 -1.028 1.00 86.25 88 PRO A N 1
ATOM 729 C CA . PRO A 1 88 ? -9.845 9.362 -2.324 1.00 86.25 88 PRO A CA 1
ATOM 730 C C . PRO A 1 88 ? -9.504 10.859 -2.403 1.00 86.25 88 PRO A C 1
ATOM 732 O O . PRO A 1 88 ? -9.317 11.404 -3.484 1.00 86.25 88 PRO A O 1
ATOM 735 N N . SER A 1 89 ? -9.430 11.542 -1.254 1.00 87.12 89 SER A N 1
ATOM 736 C CA . SER A 1 89 ? -9.049 12.959 -1.164 1.00 87.12 89 SER A CA 1
ATOM 737 C C . SER A 1 89 ? -7.548 13.190 -0.956 1.00 87.12 89 SER A C 1
ATOM 739 O O . SER A 1 89 ? -7.062 14.294 -1.191 1.00 87.12 89 SER A O 1
ATOM 741 N N . LEU A 1 90 ? -6.815 12.173 -0.492 1.00 87.50 90 LEU A N 1
ATOM 742 C CA . LEU A 1 90 ? -5.380 12.255 -0.197 1.00 87.50 90 LEU A CA 1
ATOM 743 C C . LEU A 1 90 ? -4.516 11.863 -1.396 1.00 87.50 90 LEU A C 1
ATOM 745 O O . LEU A 1 90 ? -3.371 12.305 -1.507 1.00 87.50 90 LEU A O 1
ATOM 749 N N . LEU A 1 91 ? -5.041 11.000 -2.262 1.00 87.81 91 LEU A N 1
ATOM 750 C CA . LEU A 1 91 ? -4.330 10.507 -3.426 1.00 87.81 91 LEU A CA 1
ATOM 751 C C . LEU A 1 91 ? -4.487 11.453 -4.627 1.00 87.81 91 LEU A C 1
ATOM 753 O O . LEU A 1 91 ? -5.521 12.104 -4.782 1.00 87.81 91 LEU A O 1
A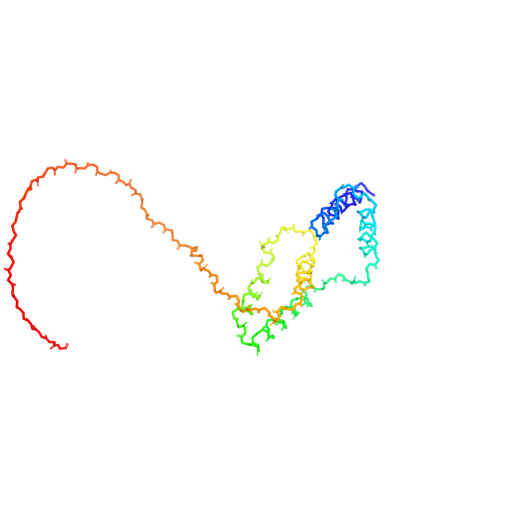TOM 757 N N . PRO A 1 92 ? -3.461 11.558 -5.493 1.00 87.19 92 PRO A N 1
ATOM 758 C CA . PRO A 1 92 ? -3.581 12.326 -6.722 1.00 87.19 92 PRO A CA 1
ATOM 759 C C . PRO A 1 92 ? -4.658 11.710 -7.627 1.00 87.19 92 PRO A C 1
ATOM 761 O O . PRO A 1 92 ? -4.784 10.482 -7.664 1.00 87.19 92 PRO A O 1
ATOM 764 N N . PRO A 1 93 ? -5.397 12.535 -8.392 1.00 84.50 93 PRO A N 1
ATOM 765 C CA . PRO A 1 93 ? -6.398 12.034 -9.321 1.00 84.50 93 PRO A CA 1
ATOM 766 C C . PRO A 1 93 ? -5.748 11.086 -10.331 1.00 84.50 93 PRO A C 1
ATOM 768 O O . PRO A 1 93 ? -4.646 11.337 -10.827 1.00 84.50 93 PRO A O 1
ATOM 771 N N . SER A 1 94 ? -6.445 9.994 -10.622 1.00 84.19 94 SER A N 1
ATOM 772 C CA . SER A 1 94 ? -5.976 8.923 -11.491 1.00 84.19 94 SER A CA 1
ATOM 773 C C . SER A 1 94 ? -7.064 8.556 -12.489 1.00 84.19 94 SER A C 1
ATOM 775 O O . SER A 1 94 ? -8.241 8.511 -12.139 1.00 84.19 94 SER A O 1
ATOM 777 N N . ASP A 1 95 ? -6.660 8.254 -13.721 1.00 82.88 95 ASP A N 1
ATOM 778 C CA . ASP A 1 95 ? -7.565 7.743 -14.757 1.00 82.88 95 ASP A CA 1
ATOM 779 C C . ASP A 1 95 ? -7.956 6.270 -14.510 1.00 82.88 95 ASP A C 1
ATOM 781 O O . ASP A 1 95 ? -8.842 5.732 -15.173 1.00 82.88 95 ASP A O 1
ATOM 785 N N . TYR A 1 96 ? -7.294 5.604 -13.557 1.00 80.69 96 TYR A N 1
ATOM 786 C CA . TYR A 1 96 ? -7.570 4.222 -13.175 1.00 80.69 96 TYR A CA 1
ATOM 787 C C . TYR A 1 96 ? -8.635 4.166 -12.078 1.00 80.69 96 TYR A C 1
ATOM 789 O O . TYR A 1 96 ? -8.398 4.614 -10.955 1.00 80.69 96 TYR A O 1
ATOM 797 N N . VAL A 1 97 ? -9.779 3.551 -12.388 1.00 77.25 97 VAL A N 1
ATOM 798 C CA . VAL A 1 97 ? -10.941 3.437 -11.487 1.00 77.25 97 VAL A CA 1
ATOM 799 C C . VAL A 1 97 ? -10.584 2.727 -10.175 1.00 77.25 97 VAL A C 1
ATOM 801 O O . VAL A 1 97 ? -11.113 3.071 -9.123 1.00 77.25 97 VAL A O 1
ATOM 804 N N . GLU A 1 98 ? -9.657 1.769 -10.211 1.00 85.00 98 GLU A N 1
ATOM 805 C CA . GLU A 1 98 ? -9.264 0.967 -9.047 1.00 85.00 98 GLU A CA 1
ATOM 806 C C . GLU A 1 98 ? -8.011 1.496 -8.328 1.00 85.00 98 GLU A C 1
ATOM 808 O O . GLU A 1 98 ? -7.446 0.787 -7.494 1.00 85.00 98 GLU A O 1
ATOM 813 N N . TYR A 1 99 ? -7.524 2.700 -8.653 1.00 88.62 99 TYR A N 1
ATOM 814 C CA . TYR A 1 99 ? -6.257 3.217 -8.117 1.00 88.62 99 TYR A CA 1
ATOM 815 C C . TYR A 1 99 ? -6.220 3.226 -6.583 1.00 88.62 99 TYR A C 1
ATOM 817 O O . TYR A 1 99 ? -5.315 2.639 -5.986 1.00 88.62 99 TYR A O 1
ATOM 825 N N . ASP A 1 100 ? -7.240 3.804 -5.951 1.00 90.94 100 ASP A N 1
ATOM 826 C CA . ASP A 1 100 ? -7.338 3.896 -4.491 1.00 90.94 100 ASP A CA 1
ATOM 827 C C . ASP A 1 100 ? -7.363 2.505 -3.845 1.00 90.94 100 ASP A C 1
ATOM 829 O O . ASP A 1 100 ? -6.692 2.253 -2.845 1.00 90.94 100 ASP A O 1
ATOM 833 N N . SER A 1 101 ? -8.086 1.565 -4.457 1.00 92.56 101 SER A N 1
ATOM 834 C CA . SER A 1 101 ? -8.208 0.184 -3.982 1.00 92.56 101 SER A CA 1
ATOM 835 C C . SER A 1 101 ? -6.901 -0.593 -4.111 1.00 92.56 101 SER A C 1
ATOM 837 O O . SER A 1 101 ? -6.581 -1.391 -3.233 1.00 92.56 101 SER A O 1
ATOM 839 N N . ARG A 1 102 ? -6.105 -0.336 -5.157 1.00 91.25 102 ARG A N 1
ATOM 840 C CA . ARG A 1 102 ? -4.752 -0.899 -5.302 1.00 91.25 102 ARG A CA 1
ATOM 841 C C . ARG A 1 102 ? -3.812 -0.377 -4.223 1.00 91.25 102 ARG A C 1
ATOM 843 O O . ARG A 1 102 ? -3.066 -1.166 -3.648 1.00 91.25 102 ARG A O 1
ATOM 850 N N . VAL A 1 103 ? -3.863 0.923 -3.927 1.00 92.44 103 VAL A N 1
ATOM 851 C CA . VAL A 1 103 ? -3.046 1.529 -2.864 1.00 92.44 103 VAL A CA 1
ATOM 852 C C . VAL A 1 103 ? -3.439 0.971 -1.499 1.00 92.44 103 VAL A C 1
ATOM 854 O O . VAL A 1 103 ? -2.573 0.541 -0.743 1.00 92.44 103 VAL A O 1
ATOM 857 N N . LEU A 1 104 ? -4.736 0.917 -1.197 1.00 93.56 104 LEU A N 1
ATOM 858 C CA . LEU A 1 104 ? -5.247 0.338 0.044 1.00 93.56 104 LEU A CA 1
ATOM 859 C C . LEU A 1 104 ? -4.860 -1.139 0.189 1.00 93.56 104 LEU A C 1
ATOM 861 O O . LEU A 1 104 ? -4.355 -1.535 1.235 1.00 93.56 104 LEU A O 1
ATOM 865 N N . MET A 1 105 ? -5.019 -1.951 -0.859 1.00 93.75 105 MET A N 1
ATOM 866 C CA . MET A 1 105 ? -4.611 -3.357 -0.804 1.00 93.75 105 MET A CA 1
ATOM 867 C C . MET A 1 105 ? -3.106 -3.499 -0.543 1.00 93.75 105 MET A C 1
ATOM 869 O O . MET A 1 105 ? -2.702 -4.286 0.308 1.00 93.75 105 MET A O 1
ATOM 873 N N . LEU A 1 106 ? -2.272 -2.694 -1.210 1.00 91.88 106 LEU A N 1
ATOM 874 C CA . LEU A 1 106 ? -0.828 -2.685 -0.972 1.00 91.88 106 LEU A CA 1
ATOM 875 C C . LEU A 1 106 ? -0.493 -2.345 0.488 1.00 91.88 106 LEU A C 1
ATOM 877 O O . LEU A 1 106 ? 0.323 -3.025 1.105 1.00 91.88 106 LEU A O 1
ATOM 881 N N . LEU A 1 107 ? -1.126 -1.314 1.055 1.00 92.94 107 LEU A N 1
ATOM 882 C CA . LEU A 1 107 ? -0.915 -0.926 2.452 1.00 92.94 107 LEU A CA 1
ATOM 883 C C . LEU A 1 107 ? -1.329 -2.035 3.423 1.00 92.94 107 LEU A C 1
ATOM 885 O O . LEU A 1 107 ? -0.650 -2.250 4.427 1.00 92.94 107 LEU A O 1
ATOM 889 N N . LEU A 1 108 ? -2.421 -2.741 3.128 1.00 91.81 108 LEU A N 1
ATOM 890 C CA . LEU A 1 108 ? -2.882 -3.862 3.936 1.00 91.81 108 LEU A CA 1
ATOM 891 C C . LEU A 1 108 ? -1.876 -5.021 3.911 1.00 91.81 108 LEU A C 1
ATOM 893 O O . LEU A 1 108 ? -1.495 -5.505 4.977 1.00 91.81 108 LEU A O 1
ATOM 897 N N . GLU A 1 109 ? -1.386 -5.408 2.732 1.00 90.38 109 GLU A N 1
ATOM 898 C CA . GLU A 1 109 ? -0.386 -6.477 2.569 1.00 90.38 109 GLU A CA 1
ATOM 899 C C . GLU A 1 109 ? 0.950 -6.136 3.254 1.00 90.38 109 GLU A C 1
ATOM 901 O O . GLU A 1 109 ? 1.576 -6.987 3.887 1.00 90.38 109 GLU A O 1
ATOM 906 N N . LEU A 1 110 ? 1.366 -4.865 3.212 1.00 91.00 110 LEU A N 1
ATOM 907 C CA . LEU A 1 110 ? 2.584 -4.395 3.882 1.00 91.00 110 LEU A CA 1
ATOM 908 C C . LEU A 1 110 ? 2.422 -4.209 5.400 1.00 91.00 110 LEU A C 1
ATOM 910 O O . LEU A 1 110 ? 3.418 -4.117 6.116 1.00 91.00 110 LEU A O 1
ATOM 914 N N . SER A 1 111 ? 1.191 -4.161 5.919 1.00 88.75 111 SER A N 1
ATOM 915 C CA . SER A 1 111 ? 0.931 -3.883 7.341 1.00 88.75 111 SER A CA 1
ATOM 916 C C . SER A 1 111 ? 1.383 -5.001 8.292 1.00 88.75 111 SER A C 1
ATOM 918 O O . SER A 1 111 ? 1.510 -4.779 9.501 1.00 88.75 111 SER A O 1
ATOM 920 N N . GLY A 1 112 ? 1.642 -6.203 7.768 1.00 86.94 112 GLY A N 1
ATOM 921 C CA . GLY A 1 112 ? 2.143 -7.345 8.527 1.00 86.94 112 GLY A CA 1
ATOM 922 C C . GLY A 1 112 ? 1.172 -7.801 9.619 1.00 86.94 112 GLY A C 1
ATOM 923 O O . GLY A 1 112 ? 0.230 -8.547 9.359 1.00 86.94 112 GLY A O 1
ATOM 924 N N . ARG A 1 113 ? 1.415 -7.389 10.871 1.00 85.62 113 ARG A N 1
ATOM 925 C CA . ARG A 1 113 ? 0.597 -7.757 12.043 1.00 85.62 113 ARG A CA 1
ATOM 926 C C . ARG A 1 113 ? -0.040 -6.522 12.679 1.00 85.62 113 ARG A C 1
ATOM 928 O O . ARG A 1 113 ? 0.338 -6.132 13.786 1.00 85.62 113 ARG A O 1
ATOM 935 N N . PRO A 1 114 ? -1.046 -5.913 12.026 1.00 81.56 114 PRO A N 1
ATOM 936 C CA . PRO A 1 114 ? -1.659 -4.677 12.507 1.00 81.56 114 PRO A CA 1
ATOM 937 C C . PRO A 1 114 ? -2.292 -4.830 13.893 1.00 81.56 114 PRO A C 1
ATOM 939 O O . PRO A 1 114 ? -2.423 -3.850 14.612 1.00 81.56 114 PRO A O 1
ATOM 942 N N . MET A 1 115 ? -2.647 -6.045 14.310 1.00 85.81 115 MET A N 1
ATOM 943 C CA . MET A 1 115 ? -3.241 -6.306 15.622 1.00 85.81 115 MET A CA 1
ATOM 944 C C . MET A 1 115 ? -2.242 -6.262 16.790 1.00 85.81 115 MET A C 1
ATOM 946 O O . MET A 1 115 ? -2.674 -6.121 17.934 1.00 85.81 115 MET A O 1
ATOM 950 N N . ASP A 1 116 ? -0.943 -6.397 16.511 1.00 85.94 116 ASP A N 1
ATOM 951 C CA . ASP A 1 116 ? 0.108 -6.525 17.530 1.00 85.94 116 ASP A CA 1
ATOM 952 C C . ASP A 1 116 ? 0.731 -5.167 17.898 1.00 85.94 116 ASP A C 1
ATOM 954 O O . ASP A 1 116 ? 1.521 -5.070 18.836 1.00 85.94 116 ASP A O 1
ATOM 958 N N . THR A 1 117 ? 0.381 -4.102 17.172 1.00 82.06 117 THR A N 1
ATOM 959 C CA . THR A 1 117 ? 0.889 -2.754 17.440 1.00 82.06 117 THR A CA 1
ATOM 960 C C . THR A 1 117 ? 0.023 -2.030 18.476 1.00 82.06 117 THR A C 1
ATOM 962 O O . THR A 1 117 ? -1.202 -2.196 18.467 1.00 82.06 117 THR A O 1
ATOM 965 N N . PRO A 1 118 ? 0.632 -1.223 19.364 1.00 77.69 118 PRO A N 1
ATOM 966 C CA . PRO A 1 118 ? -0.095 -0.506 20.409 1.00 77.69 118 PRO A CA 1
ATOM 967 C C . PRO A 1 118 ? -1.133 0.462 19.825 1.00 77.69 118 PRO A C 1
ATOM 969 O O . PRO A 1 118 ? -1.030 0.882 18.669 1.00 77.69 118 PRO A O 1
ATOM 972 N N . ASP A 1 119 ? -2.131 0.819 20.637 1.00 77.44 119 ASP A N 1
ATOM 973 C CA . ASP A 1 119 ? -3.132 1.822 20.262 1.00 77.44 119 ASP A CA 1
ATOM 974 C C . ASP A 1 119 ? -2.427 3.181 20.070 1.00 77.44 119 ASP A C 1
ATOM 976 O O . ASP A 1 119 ? -1.668 3.602 20.955 1.00 77.44 119 ASP A O 1
ATOM 980 N N . PRO A 1 120 ? -2.590 3.858 18.918 1.00 74.38 120 PRO A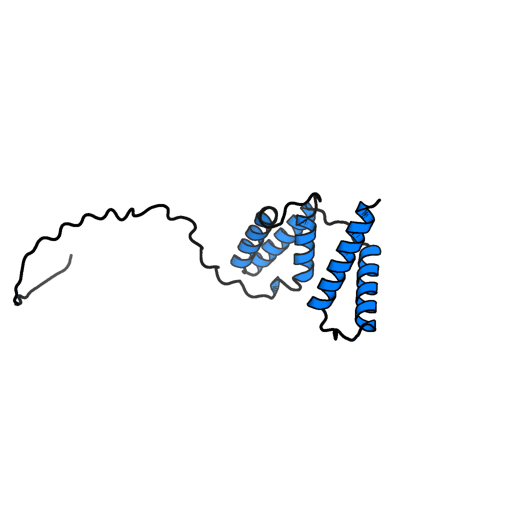 N 1
ATOM 981 C CA . PRO A 1 120 ? -2.005 5.170 18.707 1.00 74.38 120 PRO A CA 1
ATOM 982 C C . PRO A 1 120 ? -2.535 6.163 19.742 1.00 74.38 120 PRO A C 1
ATOM 984 O O . PRO A 1 120 ? -3.734 6.243 20.008 1.00 74.38 120 PRO A O 1
ATOM 987 N N . GLN A 1 121 ? -1.620 6.961 20.292 1.00 71.69 121 GLN A N 1
ATOM 988 C CA . GLN A 1 121 ? -1.972 8.122 21.106 1.00 71.69 121 GLN A CA 1
ATOM 989 C C . GLN A 1 121 ? -2.893 9.050 20.291 1.00 71.69 121 GLN A C 1
ATOM 991 O O . GLN A 1 121 ? -2.694 9.181 19.076 1.00 71.69 121 GLN A O 1
ATOM 996 N N . PRO A 1 122 ? -3.884 9.710 20.918 1.00 59.34 122 PRO A N 1
ATOM 997 C CA . PRO A 1 122 ? -4.731 10.666 20.223 1.00 59.34 122 PRO A CA 1
ATOM 998 C C . PRO A 1 122 ? -3.869 11.722 19.528 1.00 59.34 122 PRO A C 1
ATOM 1000 O O . PRO A 1 122 ? -3.048 12.374 20.176 1.00 59.34 122 PRO A O 1
ATOM 1003 N N . LEU A 1 123 ? -4.030 11.884 18.212 1.00 60.31 123 LEU A N 1
ATOM 1004 C CA . LEU A 1 123 ? -3.345 12.965 17.513 1.00 60.31 123 LEU A CA 1
ATOM 1005 C C . LEU A 1 123 ? -3.860 14.299 18.069 1.00 60.31 123 LEU A C 1
ATOM 1007 O O . LEU A 1 123 ? -5.065 14.419 18.319 1.00 60.31 123 LEU A O 1
ATOM 1011 N N . PRO A 1 124 ? -2.988 15.303 18.267 1.00 48.53 124 PRO A N 1
ATOM 1012 C CA . PRO A 1 124 ? -3.439 16.616 18.694 1.00 48.53 124 PRO A CA 1
ATOM 1013 C C . PRO A 1 124 ? -4.468 17.128 17.687 1.00 48.53 124 PRO A C 1
ATOM 1015 O O . PRO A 1 124 ? -4.214 17.161 16.481 1.00 48.53 124 PRO A O 1
ATOM 1018 N N . VAL A 1 125 ? -5.647 17.488 18.194 1.00 53.84 125 VAL A N 1
ATOM 1019 C CA . VAL A 1 125 ? -6.721 18.079 17.400 1.00 53.84 125 VAL A CA 1
ATOM 1020 C C . VAL A 1 125 ? -6.169 19.369 16.805 1.00 53.84 125 VAL A C 1
ATOM 1022 O O . VAL A 1 125 ? -5.947 20.353 17.510 1.00 53.84 125 VAL A O 1
ATOM 1025 N N . ARG A 1 126 ? -5.872 19.351 15.506 1.00 51.28 126 ARG A N 1
ATOM 1026 C CA . ARG A 1 126 ? -5.525 20.562 14.772 1.00 51.28 126 ARG A CA 1
ATOM 1027 C C . ARG A 1 126 ? -6.831 21.342 14.644 1.00 51.28 126 ARG A C 1
ATOM 1029 O O . ARG A 1 126 ? -7.677 20.980 13.834 1.00 51.28 126 ARG A O 1
ATOM 1036 N N . ASN A 1 127 ? -7.032 22.322 15.524 1.00 42.88 127 ASN A N 1
ATOM 1037 C CA . ASN A 1 127 ? -8.156 23.251 15.453 1.00 42.88 127 ASN A CA 1
ATOM 1038 C C . ASN A 1 127 ? -8.008 24.080 14.171 1.00 42.88 127 ASN A C 1
ATOM 1040 O O . ASN A 1 127 ? -7.384 25.139 14.177 1.00 42.88 127 ASN A O 1
ATOM 1044 N N . GLU A 1 128 ? -8.531 23.576 13.061 1.00 56.09 128 GLU A N 1
ATOM 1045 C CA . GLU A 1 128 ? -8.843 24.405 11.905 1.00 56.09 128 GLU A CA 1
ATOM 1046 C C . GLU A 1 128 ? -10.189 25.064 12.199 1.00 56.09 128 GLU A C 1
ATOM 1048 O O . GLU A 1 128 ? -11.223 24.428 12.056 1.00 56.09 128 GLU A O 1
ATOM 1053 N N . ASP A 1 129 ? -10.123 26.258 12.802 1.00 46.12 129 ASP A N 1
ATOM 1054 C CA . ASP A 1 129 ? -11.052 27.390 12.650 1.00 46.12 129 ASP A CA 1
ATOM 1055 C C . ASP A 1 129 ? -10.983 28.323 13.872 1.00 46.12 129 ASP A C 1
ATOM 1057 O O . ASP A 1 129 ? -11.680 28.159 14.873 1.00 46.12 129 ASP A O 1
ATOM 1061 N N . THR A 1 130 ? -10.195 29.390 13.750 1.00 35.59 130 THR A N 1
ATOM 1062 C CA . THR A 1 130 ? -10.593 30.686 14.314 1.00 35.59 130 THR A CA 1
ATOM 1063 C C . THR A 1 130 ? -10.438 31.750 13.235 1.00 35.59 130 THR A C 1
ATOM 1065 O O . THR A 1 130 ? -9.324 32.207 12.970 1.00 35.59 130 THR A O 1
ATOM 1068 N N . PRO A 1 131 ? -11.536 32.177 12.592 1.00 47.19 131 PRO A N 1
ATOM 1069 C CA . PRO A 1 131 ? -11.538 33.410 11.840 1.00 47.19 131 PRO A CA 1
ATOM 1070 C C . PRO A 1 131 ? -11.716 34.591 12.810 1.00 47.19 131 PRO A C 1
ATOM 1072 O O . PRO A 1 131 ? -12.630 34.610 13.629 1.00 47.19 131 PRO A O 1
ATOM 1075 N N . ASN A 1 132 ? -10.885 35.617 12.610 1.00 44.62 132 ASN A N 1
ATOM 1076 C CA . ASN A 1 132 ? -11.139 37.028 12.925 1.00 44.62 132 ASN A CA 1
ATOM 1077 C C . ASN A 1 132 ? -10.932 37.541 14.375 1.00 44.62 132 ASN A C 1
ATOM 1079 O O . ASN A 1 132 ? -11.810 37.433 15.223 1.00 44.62 132 ASN A O 1
ATOM 1083 N N . ALA A 1 133 ? -9.792 38.209 14.598 1.00 40.00 133 ALA A N 1
ATOM 1084 C CA . ALA A 1 133 ? -9.567 39.402 15.445 1.00 40.00 133 ALA A CA 1
ATOM 1085 C C . ALA A 1 133 ? -8.047 39.698 15.387 1.00 40.00 133 ALA A C 1
ATOM 1087 O O . ALA A 1 133 ? -7.250 38.796 15.601 1.00 40.00 133 ALA A O 1
ATOM 1088 N N . SER A 1 134 ? -7.499 40.861 15.048 1.00 47.75 134 SER A N 1
ATOM 1089 C CA . SER A 1 134 ? -8.003 42.226 15.032 1.00 47.75 134 SER A CA 1
ATOM 1090 C C . SER A 1 134 ? -7.232 43.031 13.983 1.00 47.75 134 SER A C 1
ATOM 1092 O O . SER A 1 134 ? -6.002 42.968 13.924 1.00 47.75 134 SER A O 1
ATOM 1094 N N . MET A 1 135 ? -7.944 43.866 13.221 1.00 45.25 135 MET A N 1
ATOM 1095 C CA . MET A 1 135 ? -7.368 45.080 12.643 1.00 45.25 135 MET A CA 1
ATOM 1096 C C . MET A 1 135 ? -6.736 45.891 13.785 1.00 45.25 135 MET A C 1
ATOM 1098 O O . MET A 1 135 ? -7.445 46.392 14.656 1.00 45.25 135 MET A O 1
ATOM 1102 N N . LYS A 1 136 ? -5.406 46.021 13.797 1.00 47.53 136 LYS A N 1
ATOM 1103 C CA . LYS A 1 136 ? -4.715 47.053 14.580 1.00 47.53 136 LYS A CA 1
ATOM 1104 C C . LYS A 1 136 ? -4.964 48.395 13.889 1.00 47.53 136 LYS A C 1
ATOM 1106 O O . LYS A 1 136 ? -4.184 48.816 13.044 1.00 47.53 136 LYS A O 1
ATOM 1111 N N . MET A 1 137 ? -6.083 49.033 14.220 1.00 50.38 137 MET A N 1
ATOM 1112 C CA . MET A 1 137 ? -6.250 50.472 14.027 1.00 50.38 137 MET A CA 1
ATOM 1113 C C . MET A 1 137 ? -5.375 51.164 15.074 1.00 50.38 137 MET A C 1
ATOM 1115 O O . MET A 1 137 ? -5.627 51.051 16.271 1.00 50.38 137 MET A O 1
ATOM 1119 N N . HIS A 1 138 ? -4.298 51.794 14.607 1.00 42.53 138 HIS A N 1
ATOM 1120 C CA . HIS A 1 138 ? -3.558 52.800 15.361 1.00 42.53 138 HIS A CA 1
ATOM 1121 C C . HIS A 1 138 ? -4.511 53.959 15.661 1.00 42.53 138 HIS A C 1
ATOM 1123 O O . HIS A 1 138 ? -4.996 54.613 14.738 1.00 42.53 138 HIS A O 1
ATOM 1129 N N . CYS A 1 139 ? -4.759 54.200 16.941 1.00 41.12 139 CYS A N 1
ATOM 1130 C CA . CYS A 1 139 ? -5.136 55.512 17.435 1.00 41.12 139 CYS A CA 1
ATOM 1131 C C . CYS A 1 139 ? -4.020 55.906 18.399 1.00 41.12 139 CYS A C 1
ATOM 1133 O O . CYS A 1 139 ? -3.959 55.399 19.518 1.00 41.12 139 CYS A O 1
ATOM 1135 N N . ASP A 1 140 ? -3.090 56.708 17.886 1.00 49.16 140 ASP A N 1
ATOM 1136 C CA . ASP A 1 140 ? -2.152 57.473 18.692 1.00 49.16 140 ASP A CA 1
ATOM 1137 C C . ASP A 1 140 ? -2.951 58.586 19.374 1.00 49.16 140 ASP A C 1
ATOM 1139 O O . ASP A 1 140 ? -3.390 59.525 18.715 1.00 49.16 140 ASP A O 1
ATOM 1143 N N . ASP A 1 141 ? -3.156 58.454 20.678 1.00 50.09 141 ASP A N 1
ATOM 1144 C CA . ASP A 1 141 ? -3.485 59.563 21.569 1.00 50.09 141 ASP A CA 1
ATOM 1145 C C . ASP A 1 141 ? -2.574 59.414 22.794 1.00 50.09 141 ASP A C 1
ATOM 1147 O O . ASP A 1 141 ? -2.906 58.785 23.802 1.00 50.09 141 ASP A O 1
ATOM 1151 N N . ASP A 1 142 ? -1.359 59.938 22.640 1.00 45.97 142 ASP A N 1
ATOM 1152 C CA . ASP A 1 142 ? -0.486 60.308 23.743 1.00 45.97 142 ASP A CA 1
ATOM 1153 C C . ASP A 1 142 ? -1.107 61.517 24.447 1.00 45.97 142 ASP A C 1
ATOM 1155 O O . ASP A 1 142 ? -1.052 62.629 23.923 1.00 45.97 142 ASP A O 1
ATOM 1159 N N . ASP A 1 143 ? -1.635 61.337 25.658 1.00 47.38 143 ASP A N 1
ATOM 1160 C CA . ASP A 1 143 ? -1.660 62.454 26.597 1.00 47.38 143 ASP A CA 1
ATOM 1161 C C . ASP A 1 143 ? -1.485 62.013 28.057 1.00 47.38 143 ASP A C 1
ATOM 1163 O O . ASP A 1 143 ? -2.283 61.294 28.660 1.00 47.38 143 ASP A O 1
ATOM 1167 N N . LEU A 1 144 ? -0.329 62.439 28.563 1.00 49.34 144 LEU A N 1
ATOM 1168 C CA . LEU A 1 144 ? 0.047 62.817 29.921 1.00 49.34 144 LEU A CA 1
ATOM 1169 C C . LEU A 1 144 ? -0.992 62.594 31.034 1.00 49.34 144 LEU A C 1
ATOM 1171 O O . LEU A 1 144 ? -2.063 63.194 31.025 1.00 49.34 144 LEU A O 1
ATOM 1175 N N . SER A 1 145 ? -0.568 61.923 32.116 1.00 45.88 145 SER A N 1
ATOM 1176 C CA . SER A 1 145 ? -0.463 62.533 33.464 1.00 45.88 145 SER A CA 1
ATOM 1177 C C . SER A 1 145 ? -0.180 61.499 34.571 1.00 45.88 145 SER A C 1
ATOM 1179 O O . SER A 1 145 ? -1.039 60.750 35.016 1.00 45.88 145 SER A O 1
ATOM 1181 N N . THR A 1 146 ? 1.072 61.506 35.033 1.00 39.69 146 THR A N 1
ATOM 1182 C CA . THR A 1 146 ? 1.485 61.656 36.443 1.00 39.69 146 THR A CA 1
ATOM 1183 C C . THR A 1 146 ? 0.716 60.941 37.575 1.00 39.69 146 THR A C 1
ATOM 1185 O O . THR A 1 146 ? -0.275 61.438 38.097 1.00 39.69 146 THR A O 1
ATOM 1188 N N . SER A 1 147 ? 1.434 59.975 38.160 1.00 40.75 147 SER A N 1
ATOM 1189 C CA . SER A 1 147 ? 1.947 60.007 39.547 1.00 40.75 147 SER A CA 1
ATOM 1190 C C . SER A 1 147 ? 1.089 59.522 40.729 1.00 40.75 147 SER A C 1
ATOM 1192 O O . SER A 1 147 ? -0.037 59.956 40.935 1.00 40.75 147 SER A O 1
ATOM 1194 N N . SER A 1 148 ? 1.806 58.798 41.608 1.00 41.81 148 SER A N 1
ATOM 1195 C CA . SER A 1 148 ? 1.639 58.725 43.075 1.00 41.81 148 SER A CA 1
ATOM 1196 C C . SER A 1 148 ? 0.491 57.841 43.575 1.00 41.81 148 SER A C 1
ATOM 1198 O O . SER A 1 148 ? -0.569 57.807 42.980 1.00 41.81 148 SER A O 1
ATOM 1200 N N . SER A 1 149 ? 0.523 57.155 44.715 1.00 41.97 149 SER A N 1
ATOM 1201 C CA . SER A 1 149 ? 1.511 56.657 45.685 1.00 41.97 149 SER A CA 1
ATOM 1202 C C . SER A 1 149 ? 0.678 55.898 46.744 1.00 41.97 149 SER A C 1
ATOM 1204 O O . SER A 1 149 ? -0.515 56.166 46.840 1.00 41.97 149 SER A O 1
ATOM 1206 N N . SER A 1 150 ? 1.321 55.101 47.611 1.00 42.09 150 SER A N 1
ATOM 1207 C CA . SER A 1 150 ? 0.881 54.829 49.003 1.00 42.09 150 SER A CA 1
ATOM 1208 C C . SER A 1 150 ? -0.395 53.977 49.186 1.00 42.09 150 SER A C 1
ATOM 1210 O O . SER A 1 150 ? -1.495 54.411 48.885 1.00 42.09 150 SER A O 1
ATOM 1212 N N . ALA A 1 151 ? -0.293 52.705 49.582 1.00 43.00 151 ALA A N 1
ATOM 1213 C CA . ALA A 1 151 ? -0.089 52.181 50.948 1.00 43.00 151 ALA A CA 1
ATOM 1214 C C . ALA A 1 151 ? -1.354 52.134 51.834 1.00 43.00 151 ALA A C 1
ATOM 1216 O O . ALA A 1 151 ? -2.201 53.018 51.775 1.00 43.00 151 ALA A O 1
ATOM 1217 N N . ALA A 1 152 ? -1.352 51.114 52.705 1.00 48.25 152 ALA A N 1
ATOM 1218 C CA . ALA A 1 152 ? -2.293 50.751 53.775 1.00 48.25 152 ALA A CA 1
ATOM 1219 C C . ALA A 1 152 ? -3.576 50.027 53.309 1.00 48.25 152 ALA A C 1
ATOM 1221 O O . ALA A 1 152 ? -4.337 50.537 52.499 1.00 48.25 152 ALA A O 1
ATOM 1222 N N . ASP A 1 153 ? -3.762 48.741 53.624 1.00 46.06 153 ASP A N 1
ATOM 1223 C CA . ASP A 1 153 ? -3.999 48.136 54.953 1.00 46.06 153 ASP A CA 1
ATOM 1224 C C . ASP A 1 153 ? -5.410 48.448 55.471 1.00 46.06 153 ASP A C 1
ATOM 1226 O O . ASP A 1 153 ? -5.712 49.603 55.748 1.00 46.06 153 ASP A O 1
ATOM 1230 N N . THR A 1 154 ? -6.271 47.423 55.551 1.00 61.03 154 THR A N 1
ATOM 1231 C CA . THR A 1 154 ? -7.384 47.253 56.515 1.00 61.03 154 THR A CA 1
ATOM 1232 C C . THR A 1 154 ? -8.083 45.910 56.242 1.00 61.03 154 THR A C 1
ATOM 1234 O O . THR A 1 154 ? -8.890 45.757 55.331 1.00 61.03 154 THR A O 1
ATOM 1237 N N . THR A 1 155 ? -7.667 44.909 57.012 1.00 51.66 155 THR A N 1
ATOM 1238 C CA . THR A 1 155 ? -8.498 44.025 57.850 1.00 51.66 155 THR A CA 1
ATOM 1239 C C . THR A 1 155 ? -9.952 43.654 57.484 1.00 51.66 155 THR A C 1
ATOM 1241 O O . THR A 1 155 ? -10.834 44.492 57.356 1.00 51.66 155 THR A O 1
ATOM 1244 N N . MET A 1 156 ? -10.188 42.343 57.669 1.00 48.72 156 MET A N 1
ATOM 1245 C CA . MET A 1 156 ? -11.307 41.689 58.380 1.00 48.72 156 MET A CA 1
ATOM 1246 C C . MET A 1 156 ? -12.523 41.147 57.604 1.00 48.72 156 MET A C 1
ATOM 1248 O O . MET A 1 156 ? -13.415 41.868 57.183 1.00 48.72 156 MET A O 1
ATOM 1252 N N . ALA A 1 157 ? -12.592 39.811 57.698 1.00 47.03 157 ALA A N 1
ATOM 1253 C CA . ALA A 1 157 ? -13.687 39.021 58.273 1.00 47.03 157 ALA A CA 1
ATOM 1254 C C . ALA A 1 157 ? -14.781 38.463 57.345 1.00 47.03 157 ALA A C 1
ATOM 1256 O O . ALA A 1 157 ? -15.554 39.209 56.767 1.00 47.03 157 ALA A O 1
ATOM 1257 N N . ALA A 1 158 ? -14.864 37.118 57.406 1.00 45.75 158 ALA A N 1
ATOM 1258 C CA . ALA A 1 158 ? -16.063 36.281 57.601 1.00 45.75 158 ALA A CA 1
ATOM 1259 C C . ALA A 1 158 ? -17.172 36.361 56.530 1.00 45.75 158 ALA A C 1
ATOM 1261 O O . ALA A 1 158 ? -17.512 37.420 56.042 1.00 45.75 158 ALA A O 1
ATOM 1262 N N . ALA A 1 159 ? -17.902 35.321 56.148 1.00 45.31 159 ALA A N 1
ATOM 1263 C CA . ALA A 1 159 ? -18.037 33.901 56.471 1.00 45.31 159 ALA A CA 1
ATOM 1264 C C . ALA A 1 159 ? -19.109 33.367 55.465 1.00 45.31 159 ALA A C 1
ATOM 1266 O O . ALA A 1 159 ? -19.660 34.163 54.702 1.00 45.31 159 ALA A O 1
ATOM 1267 N N . PRO A 1 160 ? -19.390 32.055 55.402 1.00 59.28 160 PRO A N 1
ATOM 1268 C CA . PRO A 1 160 ? -19.992 31.408 54.239 1.00 59.28 160 PRO A CA 1
ATOM 1269 C C . PRO A 1 160 ? -21.524 31.315 54.300 1.00 59.28 160 PRO A C 1
ATOM 1271 O O . PRO A 1 160 ? -22.130 31.448 55.365 1.00 59.28 160 PRO A O 1
ATOM 1274 N N . GLY A 1 161 ? -22.111 30.997 53.147 1.00 43.84 161 GLY A N 1
ATOM 1275 C CA . GLY A 1 161 ? -23.462 30.470 52.967 1.00 43.84 161 GLY A CA 1
ATOM 1276 C C . GLY A 1 161 ? -23.482 29.572 51.743 1.00 43.84 161 GLY A C 1
ATOM 1277 O O . GLY A 1 161 ? -22.972 30.039 50.700 1.00 43.84 161 GLY A O 1
#

Foldseek 3Di:
DVVVVVVVVVVLVVQLVVCVVPPPDDPVCPPVSVVSSVVVVVCVVPPPDDQFDQVVLVVVLLVVLVVCVVVVLNQVSVVSVVVLVCQVVVDDDDPDPCVSVNVSVVCVVVCPCVNPDDRDDDDPPPPPDDDDDDDPDDDDDDDDDDDDDDDDDDDDDDDDD

Organism: NCBI:txid51329

Radius of gyration: 30.88 Å; chains: 1; bounding box: 52×77×88 Å

Secondary structure (DSSP, 8-state):
-HHHHHHHHHHHHHHHHHHHHHS---TT-HHHHHHHHHHHHHHHHH--PPPPPHHHHHHHHHHHHHHHHHTT-HHHHHHHHHHHHHHHHHSPP-S-TTHHHHHHHHHHHHT--GGGSPPPPPPP-------------------------------------